Protein AF-A0A957C1I3-F1 (afdb_monomer_lite)

Sequence (122 aa):
MAQDDAFVFGDALPDAPELAARGDYAVGVQTLEFVNPGQVDILNLSAENPTATYDRPLTVEVWYPAILAENQAELVAYEETLGRADQPDSLIPFTFMGRAARDAEPDTTNAPYPLIIISHGY

pLDDT: mean 92.28, std 9.72, range [38.22, 98.12]

Foldseek 3Di:
DDPPDDDAPLDADPPRDPPSDDDPFQKEKEKDKDWAAFAQPPVPDDPVRPRDTGTDIDIDMDIAGADADDPQAQKDKDWAWDADPVDVVGTDIDIGMHRHGYPGHHDCPPDDDDDDDDDDDD

Radius of gyration: 19.43 Å; chains: 1; bounding box: 57×30×51 Å

Structure (mmCIF, N/CA/C/O backbone):
data_AF-A0A957C1I3-F1
#
_entry.id   AF-A0A957C1I3-F1
#
loop_
_atom_site.group_PDB
_atom_site.id
_atom_site.type_symbol
_atom_site.label_atom_id
_atom_site.label_alt_id
_atom_site.label_comp_id
_atom_site.label_asym_id
_atom_site.label_entity_id
_atom_site.label_seq_id
_atom_site.pdbx_PDB_ins_code
_atom_site.Cartn_x
_atom_site.Cartn_y
_atom_site.Cartn_z
_atom_site.occupancy
_atom_site.B_iso_or_equiv
_atom_site.auth_seq_id
_atom_site.auth_comp_id
_atom_site.auth_asym_id
_atom_site.auth_atom_id
_atom_site.pdbx_PDB_model_num
ATOM 1 N N . MET A 1 1 ? -33.862 3.218 6.001 1.00 38.22 1 MET A N 1
ATOM 2 C CA . MET A 1 1 ? -33.205 4.188 6.898 1.00 38.22 1 MET A CA 1
ATOM 3 C C . MET A 1 1 ? -32.256 4.976 6.016 1.00 38.22 1 MET A C 1
ATOM 5 O O . MET A 1 1 ? -31.553 4.337 5.245 1.00 38.22 1 MET A O 1
ATOM 9 N N . ALA A 1 2 ? -32.351 6.305 5.990 1.00 46.31 2 ALA A N 1
ATOM 10 C CA . ALA A 1 2 ? -31.398 7.117 5.236 1.00 46.31 2 ALA A CA 1
ATOM 11 C C . ALA A 1 2 ? -30.034 6.999 5.931 1.00 46.31 2 ALA A C 1
ATOM 13 O O . ALA A 1 2 ? -29.979 7.038 7.158 1.00 46.31 2 ALA A O 1
ATOM 14 N N . GLN A 1 3 ? -28.974 6.743 5.170 1.00 48.56 3 GLN A N 1
ATOM 15 C CA . GLN A 1 3 ? -27.616 6.755 5.697 1.00 48.56 3 GLN A CA 1
ATOM 16 C C . GLN A 1 3 ? -27.211 8.228 5.819 1.00 48.56 3 GLN A C 1
ATOM 18 O O . GLN A 1 3 ? -27.056 8.898 4.802 1.00 48.56 3 GLN A O 1
ATOM 23 N N . ASP A 1 4 ? -27.154 8.742 7.050 1.00 57.62 4 ASP A N 1
ATOM 24 C CA . ASP A 1 4 ? -26.840 10.153 7.343 1.00 57.62 4 ASP A CA 1
ATOM 25 C C . ASP A 1 4 ? -25.332 10.469 7.220 1.00 57.62 4 ASP A C 1
ATOM 27 O O . ASP A 1 4 ? -24.946 11.637 7.241 1.00 57.62 4 ASP A O 1
ATOM 31 N N . ASP A 1 5 ? -24.488 9.450 7.019 1.00 66.94 5 ASP A N 1
ATOM 32 C CA . ASP A 1 5 ? -23.049 9.591 6.780 1.00 66.94 5 ASP A CA 1
ATOM 33 C C . ASP A 1 5 ? -22.700 9.442 5.291 1.00 66.94 5 ASP A C 1
ATOM 35 O O . ASP A 1 5 ? -23.276 8.622 4.571 1.00 66.94 5 ASP A O 1
ATOM 39 N N . ALA A 1 6 ? -21.721 10.222 4.822 1.00 81.75 6 ALA A N 1
ATOM 40 C CA . ALA A 1 6 ? -21.208 10.112 3.459 1.00 81.75 6 ALA A CA 1
ATOM 41 C C . ALA A 1 6 ? -20.559 8.734 3.228 1.00 81.75 6 ALA A C 1
ATOM 43 O O . ALA A 1 6 ? -19.768 8.272 4.050 1.00 81.75 6 ALA A O 1
ATOM 44 N N . PHE A 1 7 ? -20.874 8.102 2.094 1.00 89.12 7 PHE A N 1
ATOM 45 C CA . PHE A 1 7 ? -20.265 6.838 1.674 1.00 89.12 7 PHE A CA 1
ATOM 46 C C . PHE A 1 7 ? -18.740 6.966 1.575 1.00 89.12 7 PHE A C 1
ATOM 48 O O . PHE A 1 7 ? -18.227 7.908 0.964 1.00 89.12 7 PHE A O 1
ATOM 55 N N . VAL A 1 8 ? -18.025 5.989 2.130 1.00 93.62 8 VAL A N 1
ATOM 56 C CA . VAL A 1 8 ? -16.565 5.885 2.054 1.00 93.62 8 VAL A CA 1
ATOM 57 C C . VAL A 1 8 ? -16.198 4.591 1.334 1.00 93.62 8 VAL A C 1
ATOM 59 O O . VAL A 1 8 ? -16.811 3.548 1.565 1.00 93.62 8 VAL A O 1
ATOM 62 N N . PHE A 1 9 ? -15.174 4.624 0.476 1.00 89.75 9 PHE A N 1
ATOM 63 C CA . PHE A 1 9 ? -14.696 3.404 -0.171 1.00 89.75 9 PHE A CA 1
ATOM 64 C C . PHE A 1 9 ? -14.226 2.396 0.891 1.00 89.75 9 PHE A C 1
ATOM 66 O O . PHE A 1 9 ? -13.389 2.704 1.744 1.00 89.75 9 PHE A O 1
ATOM 73 N N . GLY A 1 10 ? -14.811 1.196 0.848 1.00 85.75 10 GLY A N 1
ATOM 74 C CA . GLY A 1 10 ? -14.695 0.173 1.894 1.00 85.75 10 GLY A CA 1
ATOM 75 C C . GLY A 1 10 ? -16.001 -0.091 2.653 1.00 85.75 10 GLY A C 1
ATOM 76 O O . GLY A 1 10 ? -16.096 -1.105 3.343 1.00 85.75 10 GLY A O 1
ATOM 77 N N . ASP A 1 11 ? -17.014 0.767 2.503 1.00 92.25 11 ASP A N 1
ATOM 78 C CA . ASP A 1 11 ? -18.364 0.504 3.003 1.00 92.25 11 ASP A CA 1
ATOM 79 C C . ASP A 1 11 ? -19.098 -0.500 2.097 1.00 92.25 11 ASP A C 1
ATOM 81 O O . ASP A 1 11 ? -18.926 -0.514 0.875 1.00 92.25 11 ASP A O 1
ATOM 85 N N . ALA A 1 12 ? -19.937 -1.348 2.696 1.00 91.19 12 ALA A N 1
ATOM 86 C CA . ALA A 1 12 ? -20.715 -2.333 1.953 1.00 91.19 12 ALA A CA 1
ATOM 87 C C . ALA A 1 12 ? -21.757 -1.651 1.051 1.00 91.19 12 ALA A C 1
ATOM 89 O O . ALA A 1 12 ? -22.552 -0.826 1.504 1.00 91.19 12 ALA A O 1
ATOM 90 N N . LEU A 1 13 ? -21.775 -2.036 -0.226 1.00 90.88 13 LEU A N 1
ATOM 91 C CA . LEU A 1 13 ? -22.810 -1.635 -1.177 1.00 90.88 13 LEU A CA 1
ATOM 92 C C . LEU A 1 13 ? -24.118 -2.421 -0.951 1.00 90.88 13 LEU A C 1
ATOM 94 O O 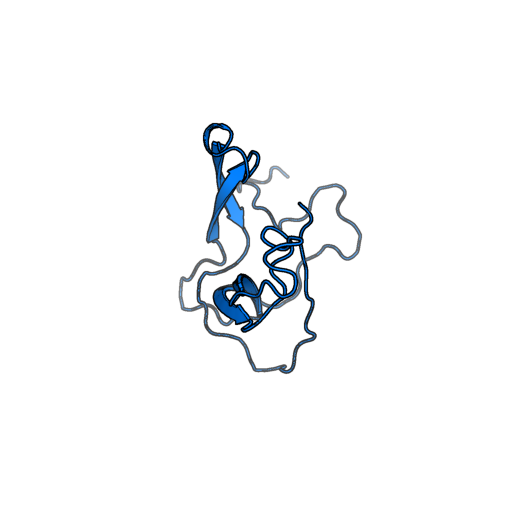. LEU A 1 13 ? -24.086 -3.508 -0.370 1.00 90.88 13 LEU A O 1
ATOM 98 N N . PRO A 1 14 ? -25.277 -1.926 -1.433 1.00 92.38 14 PRO A N 1
ATOM 99 C CA . PRO A 1 14 ? -26.551 -2.645 -1.322 1.00 92.38 14 PRO A CA 1
ATOM 100 C C . PRO A 1 14 ? -26.552 -4.048 -1.949 1.00 92.38 14 PRO A C 1
ATOM 102 O O . PRO A 1 14 ? -27.343 -4.897 -1.547 1.00 92.38 14 PRO A O 1
ATOM 105 N N . ASP A 1 15 ? -25.690 -4.279 -2.937 1.00 93.50 15 ASP A N 1
ATOM 106 C CA . ASP A 1 15 ? -25.487 -5.541 -3.649 1.00 93.50 15 ASP A CA 1
ATOM 107 C C . ASP A 1 15 ? -24.189 -6.260 -3.238 1.00 93.50 15 ASP A C 1
ATOM 109 O O . ASP A 1 15 ? -23.731 -7.169 -3.935 1.00 93.50 15 ASP A O 1
ATOM 113 N N . ALA A 1 16 ? -23.588 -5.873 -2.108 1.00 93.38 16 ALA A N 1
ATOM 114 C CA . ALA A 1 16 ? -22.367 -6.492 -1.617 1.00 93.38 16 ALA A CA 1
ATOM 115 C C . ALA A 1 16 ? -22.557 -8.008 -1.369 1.00 93.38 16 ALA A C 1
ATOM 117 O O . ALA A 1 16 ? -23.583 -8.421 -0.817 1.00 93.38 16 ALA A O 1
ATOM 118 N N . PRO A 1 17 ? -21.576 -8.855 -1.744 1.00 93.56 17 PRO A N 1
ATOM 119 C CA . PRO A 1 17 ? -21.613 -10.290 -1.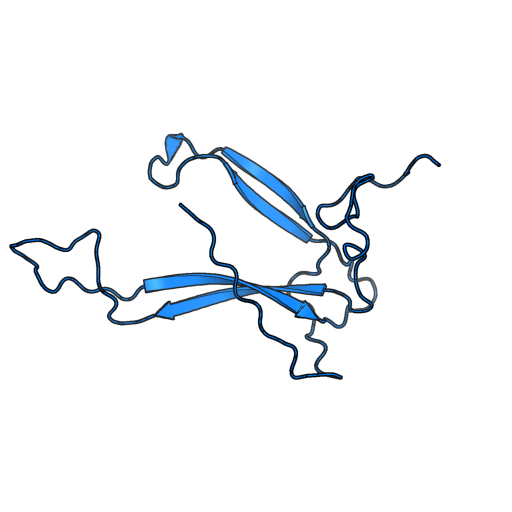465 1.00 93.56 17 PRO A CA 1
ATOM 120 C C . PRO A 1 17 ? -21.753 -10.613 0.029 1.00 93.56 17 PRO A C 1
ATOM 122 O O . PRO A 1 17 ? -21.338 -9.836 0.884 1.00 93.56 17 PRO A O 1
ATOM 125 N N . GLU A 1 18 ? -22.234 -11.819 0.346 1.00 91.94 18 GLU A N 1
ATOM 126 C CA . GLU A 1 18 ? -22.456 -12.280 1.730 1.00 91.94 18 GLU A CA 1
ATOM 127 C C . GLU A 1 18 ? -21.210 -12.153 2.633 1.00 91.94 18 GLU A C 1
ATOM 129 O O . GLU A 1 18 ? -21.333 -11.867 3.820 1.00 91.94 18 GLU A O 1
ATOM 134 N N . LEU A 1 19 ? -20.006 -12.302 2.066 1.00 91.19 19 LEU A N 1
ATOM 135 C CA . LEU A 1 19 ? -18.726 -12.227 2.787 1.00 91.19 19 LEU A CA 1
ATOM 136 C C . LEU A 1 19 ? -18.000 -10.878 2.637 1.00 91.19 19 LEU A C 1
ATOM 138 O O . LEU A 1 19 ? -16.803 -10.796 2.892 1.00 91.19 19 LEU A O 1
ATOM 142 N N . ALA A 1 20 ? -18.693 -9.825 2.198 1.00 91.69 20 ALA A N 1
ATOM 143 C CA . ALA A 1 20 ? -18.097 -8.500 2.008 1.00 91.69 20 ALA A CA 1
ATOM 144 C C . ALA A 1 20 ? -18.035 -7.655 3.292 1.00 91.69 20 ALA A C 1
ATOM 146 O O . ALA A 1 20 ? -17.459 -6.567 3.281 1.00 91.69 20 ALA A O 1
ATOM 147 N N . ALA A 1 21 ? -18.648 -8.119 4.385 1.00 91.19 21 ALA A N 1
ATOM 148 C CA . ALA A 1 21 ? -18.599 -7.419 5.662 1.00 91.19 21 ALA A CA 1
ATOM 149 C C . ALA A 1 21 ? -17.149 -7.274 6.156 1.00 91.19 21 ALA A C 1
ATOM 151 O O . ALA A 1 21 ? -16.338 -8.195 6.036 1.00 91.19 21 ALA A O 1
ATOM 152 N N . ARG A 1 22 ? -16.832 -6.110 6.735 1.00 91.12 22 ARG A N 1
ATOM 153 C CA . ARG A 1 22 ? -15.527 -5.864 7.362 1.00 91.12 22 ARG A CA 1
ATOM 154 C C . ARG A 1 22 ? -15.341 -6.787 8.572 1.00 91.12 22 ARG A C 1
ATOM 156 O O . ARG A 1 22 ? -16.308 -7.114 9.257 1.00 91.12 22 ARG A O 1
ATOM 163 N N . GLY A 1 23 ? -14.096 -7.195 8.813 1.00 92.19 23 GLY A N 1
ATOM 164 C CA . GLY A 1 23 ? -13.719 -7.959 10.004 1.00 92.19 23 GLY A CA 1
ATOM 165 C C . GLY A 1 23 ? -13.549 -7.081 11.247 1.00 92.19 23 GLY A C 1
ATOM 166 O O . GLY A 1 23 ? -13.744 -5.870 11.197 1.00 92.19 23 GLY A O 1
ATOM 167 N N . ASP A 1 24 ? -13.132 -7.707 12.347 1.00 93.50 24 ASP A N 1
ATOM 168 C CA . ASP A 1 24 ? -13.056 -7.065 13.670 1.00 93.50 24 ASP A CA 1
ATOM 169 C C . ASP A 1 24 ? -11.842 -6.138 13.864 1.00 93.50 24 ASP A C 1
ATOM 171 O O . ASP A 1 24 ? -11.783 -5.388 14.837 1.00 93.50 24 ASP A O 1
ATOM 175 N N . TYR A 1 25 ? -10.854 -6.193 12.969 1.00 95.88 25 TYR A N 1
ATOM 176 C CA . TYR A 1 25 ? -9.646 -5.376 13.075 1.00 95.88 25 TYR A CA 1
ATOM 177 C C . TYR A 1 25 ? -9.877 -3.969 12.529 1.00 95.88 25 TYR A C 1
ATOM 179 O O . TYR A 1 25 ? -10.395 -3.804 11.421 1.00 95.88 25 TYR A O 1
ATOM 187 N N . ALA A 1 26 ? -9.381 -2.969 13.258 1.00 96.56 26 ALA A N 1
ATOM 188 C CA . ALA A 1 26 ? -9.095 -1.681 12.647 1.00 96.56 26 ALA A CA 1
ATOM 189 C C . ALA A 1 26 ? -7.958 -1.833 11.624 1.00 96.56 26 ALA A C 1
ATOM 191 O O . ALA A 1 26 ? -7.095 -2.707 11.748 1.00 96.56 26 ALA A O 1
ATOM 192 N N . VAL A 1 27 ? -7.965 -0.988 10.599 1.00 97.31 27 VAL A N 1
ATOM 193 C CA . VAL A 1 27 ? -7.055 -1.067 9.459 1.00 97.31 27 VAL A CA 1
ATOM 194 C C . VAL A 1 27 ? -6.119 0.132 9.463 1.00 97.31 27 VAL A C 1
ATOM 196 O O . VAL A 1 27 ? -6.550 1.281 9.393 1.00 97.31 27 VAL A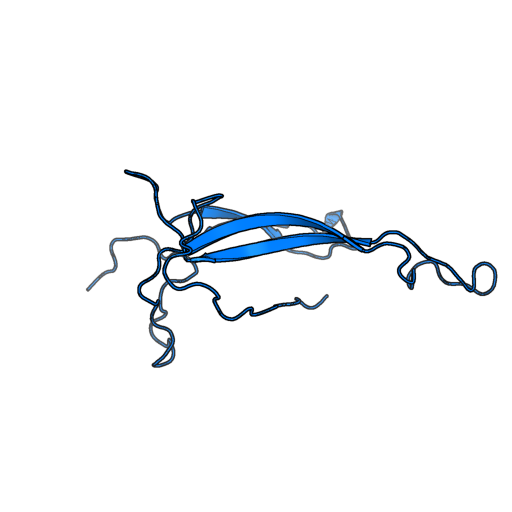 O 1
ATOM 199 N N . GLY A 1 28 ? -4.823 -0.144 9.514 1.00 97.75 28 GLY A N 1
ATOM 200 C CA . GLY A 1 28 ? -3.762 0.813 9.238 1.00 97.75 28 GLY A CA 1
ATOM 201 C C . GLY A 1 28 ? -3.363 0.761 7.769 1.00 97.75 28 GLY A C 1
ATOM 202 O O . GLY A 1 28 ? -3.544 -0.263 7.106 1.00 97.75 28 GLY A O 1
ATOM 203 N N . VAL A 1 29 ? -2.812 1.858 7.259 1.00 97.88 29 VAL A N 1
ATOM 204 C CA . VAL A 1 29 ? -2.182 1.906 5.939 1.00 97.88 29 VAL A CA 1
ATOM 205 C C . VAL A 1 29 ? -0.880 2.698 5.997 1.00 97.88 29 VAL A C 1
ATOM 207 O O . VAL A 1 29 ? -0.826 3.753 6.628 1.00 97.88 29 VAL A O 1
ATOM 210 N N . GLN A 1 30 ? 0.157 2.199 5.328 1.00 97.44 30 GLN A N 1
ATOM 211 C CA . GLN A 1 30 ? 1.451 2.873 5.197 1.00 97.44 30 GLN A CA 1
ATOM 212 C C . GLN A 1 30 ? 1.988 2.748 3.769 1.00 97.44 30 GLN A C 1
ATOM 214 O O . GLN A 1 30 ? 1.770 1.727 3.110 1.00 97.44 30 GLN A O 1
ATOM 219 N N . THR A 1 31 ? 2.731 3.763 3.332 1.00 97.25 31 THR A N 1
ATOM 220 C CA . THR A 1 31 ? 3.463 3.757 2.061 1.00 97.25 31 THR A CA 1
ATOM 221 C C . THR A 1 31 ? 4.891 3.297 2.309 1.00 97.25 31 THR A C 1
ATOM 223 O O . THR A 1 31 ? 5.602 3.875 3.131 1.00 97.25 31 THR A O 1
ATOM 226 N N . LEU A 1 32 ? 5.328 2.263 1.597 1.00 97.69 32 LEU A N 1
ATOM 227 C CA . LEU A 1 32 ? 6.687 1.741 1.667 1.00 97.69 32 LEU A CA 1
ATOM 228 C C . LEU A 1 32 ? 7.401 1.939 0.333 1.00 97.69 32 LEU A C 1
ATOM 230 O O . LEU A 1 32 ? 6.862 1.626 -0.72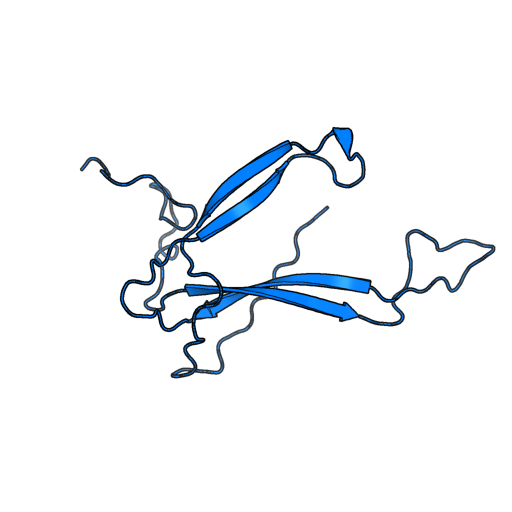7 1.00 97.69 32 LEU A O 1
ATOM 234 N N . GLU A 1 33 ? 8.646 2.395 0.409 1.00 98.06 33 GLU A N 1
ATOM 235 C CA . GLU A 1 33 ? 9.530 2.543 -0.743 1.00 98.06 33 GLU A CA 1
ATOM 236 C C . GLU A 1 33 ? 10.565 1.419 -0.744 1.00 98.06 33 GLU A C 1
ATOM 238 O O . GLU A 1 33 ? 11.371 1.284 0.181 1.00 98.06 33 GLU A O 1
ATOM 243 N N . PHE A 1 34 ? 10.561 0.614 -1.801 1.00 97.81 34 PHE A N 1
ATOM 244 C CA . PHE A 1 34 ? 11.517 -0.464 -2.007 1.00 97.81 34 PHE A CA 1
ATOM 245 C C . PHE A 1 34 ? 12.382 -0.208 -3.236 1.00 97.81 34 PHE A C 1
ATOM 247 O O . PHE A 1 34 ? 11.991 0.474 -4.181 1.00 97.81 34 PHE A O 1
ATOM 254 N N . VAL A 1 35 ? 13.556 -0.834 -3.252 1.00 98.12 35 VAL A N 1
ATOM 255 C CA . VAL A 1 35 ? 14.422 -0.893 -4.429 1.00 98.12 35 VAL A CA 1
ATOM 256 C C . VAL A 1 35 ? 14.721 -2.355 -4.722 1.00 98.12 35 VAL A C 1
ATOM 258 O O . VAL A 1 35 ? 15.280 -3.057 -3.880 1.00 98.12 35 VAL A O 1
ATOM 261 N N . ASN A 1 36 ? 14.349 -2.816 -5.915 1.00 96.94 36 ASN A N 1
ATOM 262 C CA . ASN A 1 36 ? 14.725 -4.129 -6.422 1.00 96.94 36 ASN A CA 1
ATOM 263 C C . ASN A 1 36 ? 15.912 -3.970 -7.390 1.00 96.94 36 ASN A C 1
ATOM 265 O O . ASN A 1 36 ? 15.710 -3.483 -8.507 1.00 96.94 36 ASN A O 1
ATOM 269 N N . PRO A 1 37 ? 17.146 -4.309 -6.979 1.00 97.94 37 PRO A N 1
ATOM 270 C CA . PRO A 1 37 ? 18.342 -3.973 -7.740 1.00 97.94 37 PRO A CA 1
ATOM 271 C C . PRO A 1 37 ? 18.541 -4.854 -8.979 1.00 97.94 37 PRO A C 1
ATOM 273 O O . PRO A 1 37 ? 18.105 -6.009 -9.016 1.00 97.94 37 PRO A O 1
ATOM 276 N N . GLY A 1 38 ? 19.243 -4.317 -9.981 1.00 96.62 38 GLY A N 1
ATOM 277 C CA . GLY A 1 38 ? 19.747 -5.074 -11.136 1.00 96.62 38 GLY A CA 1
ATOM 278 C C . GLY A 1 38 ? 18.680 -5.780 -11.979 1.00 96.62 38 GLY A C 1
ATOM 279 O O . GLY A 1 38 ? 18.940 -6.846 -12.539 1.00 96.62 38 GLY A O 1
ATOM 280 N N . GLN A 1 39 ? 17.472 -5.223 -12.056 1.00 97.00 39 GLN A N 1
ATOM 281 C CA . GLN A 1 39 ? 16.380 -5.796 -12.836 1.00 97.00 39 GLN A CA 1
ATOM 282 C C . GLN A 1 39 ? 16.540 -5.483 -14.318 1.00 97.00 39 GLN A C 1
ATOM 284 O O . GLN A 1 39 ? 17.072 -4.439 -14.688 1.00 97.00 39 GLN A O 1
ATOM 289 N N . VAL A 1 40 ? 16.037 -6.375 -15.173 1.00 96.19 40 VAL A N 1
ATOM 290 C CA . VAL A 1 40 ? 16.035 -6.161 -16.624 1.00 96.19 40 VAL A CA 1
ATOM 291 C C . VAL A 1 40 ? 15.260 -4.888 -16.954 1.00 96.19 40 VAL A C 1
ATOM 293 O O . VAL A 1 40 ? 14.104 -4.711 -16.546 1.00 96.19 40 VAL A O 1
ATOM 296 N N . ASP A 1 41 ? 15.902 -4.021 -17.727 1.00 95.12 41 ASP A N 1
ATOM 297 C CA . ASP A 1 41 ? 15.304 -2.805 -18.250 1.00 95.12 41 ASP A CA 1
ATOM 298 C C . ASP A 1 41 ? 14.686 -3.084 -19.622 1.00 95.12 41 ASP A C 1
ATOM 300 O O . ASP A 1 41 ? 15.297 -2.857 -20.662 1.00 95.12 41 ASP A O 1
ATOM 304 N N . ILE A 1 42 ? 13.465 -3.624 -19.623 1.00 91.81 42 ILE A N 1
ATOM 305 C CA . ILE A 1 42 ? 12.754 -3.992 -20.858 1.00 91.81 42 ILE A CA 1
ATOM 306 C C . ILE A 1 42 ? 12.533 -2.771 -21.766 1.00 91.81 42 ILE A C 1
ATOM 308 O O . ILE A 1 42 ? 12.492 -2.925 -22.984 1.00 91.81 42 ILE A O 1
ATOM 312 N N . LEU A 1 43 ? 12.407 -1.569 -21.194 1.00 90.44 43 LEU A N 1
ATOM 313 C CA . LEU A 1 43 ? 12.149 -0.346 -21.956 1.00 90.44 43 LEU A CA 1
ATOM 314 C C . LEU A 1 43 ? 13.400 0.153 -22.688 1.00 90.44 43 LEU A C 1
ATOM 316 O O . LEU A 1 43 ? 13.276 0.713 -23.774 1.00 90.44 43 LEU A O 1
ATOM 320 N N . ASN A 1 44 ? 14.589 -0.076 -22.122 1.00 93.38 44 ASN A N 1
ATOM 321 C CA . ASN A 1 44 ? 15.862 0.356 -22.706 1.00 93.38 44 ASN A CA 1
ATOM 322 C C . ASN A 1 44 ? 16.691 -0.785 -23.328 1.00 93.38 44 ASN A C 1
ATOM 324 O O . ASN A 1 44 ? 17.811 -0.550 -23.792 1.00 93.38 44 ASN A O 1
ATOM 328 N N . LEU A 1 45 ? 16.172 -2.017 -23.356 1.00 94.12 45 LEU A N 1
ATOM 329 C CA . LEU A 1 45 ? 16.841 -3.159 -23.979 1.00 94.12 45 LEU A CA 1
ATOM 330 C C . LEU A 1 45 ? 16.886 -2.991 -25.504 1.00 94.12 45 LEU A C 1
ATOM 332 O O . LEU A 1 45 ? 15.868 -2.758 -26.155 1.00 94.12 45 LEU A O 1
ATOM 336 N N . SER A 1 46 ? 18.074 -3.126 -26.094 1.00 94.94 46 SER A N 1
ATOM 337 C CA . SER A 1 46 ? 18.282 -2.945 -27.537 1.00 94.94 46 SER A CA 1
ATOM 338 C C . SER A 1 46 ? 19.406 -3.839 -28.067 1.00 94.94 46 SER A C 1
ATOM 340 O O . SER A 1 46 ? 20.110 -4.488 -27.299 1.00 94.94 46 SER A O 1
ATOM 342 N N . ALA A 1 47 ? 19.611 -3.877 -29.387 1.00 94.31 47 ALA A N 1
ATOM 343 C CA . ALA A 1 47 ? 20.745 -4.603 -29.969 1.00 94.31 47 ALA A CA 1
ATOM 344 C C . ALA A 1 47 ? 22.110 -4.029 -29.528 1.00 94.31 47 ALA A C 1
ATOM 346 O O . ALA A 1 47 ? 23.084 -4.771 -29.433 1.00 94.31 47 ALA A O 1
ATOM 347 N N . GLU A 1 48 ? 22.171 -2.724 -29.243 1.00 94.69 48 GLU A N 1
ATOM 348 C CA . GLU A 1 48 ? 23.370 -2.022 -28.762 1.00 94.69 48 GLU A CA 1
ATOM 349 C C . GLU A 1 48 ? 23.544 -2.147 -27.241 1.00 94.69 48 GLU A C 1
ATOM 351 O O . GLU A 1 48 ? 24.663 -2.076 -26.738 1.00 94.69 48 GLU A O 1
ATOM 356 N N . ASN A 1 49 ? 22.446 -2.384 -26.516 1.00 92.94 49 ASN A N 1
ATOM 357 C CA . ASN A 1 49 ? 22.427 -2.626 -25.078 1.00 92.94 49 ASN A CA 1
ATOM 358 C C . ASN A 1 49 ? 21.608 -3.890 -24.736 1.00 92.94 49 ASN A C 1
ATOM 360 O O . ASN A 1 49 ? 20.507 -3.797 -24.181 1.00 92.94 49 ASN A O 1
ATOM 364 N N . PRO A 1 50 ? 22.114 -5.091 -25.078 1.00 92.88 50 PRO A N 1
ATOM 365 C CA . PRO A 1 50 ? 21.352 -6.336 -24.947 1.00 92.88 50 PRO A CA 1
ATOM 366 C C . PRO A 1 50 ? 21.199 -6.810 -23.496 1.00 92.88 50 PRO A C 1
ATOM 368 O O . PRO A 1 50 ? 20.434 -7.732 -23.225 1.00 92.88 50 PRO A O 1
ATOM 371 N N . THR A 1 51 ? 21.929 -6.200 -22.562 1.00 95.88 51 THR A N 1
ATOM 372 C CA . THR A 1 51 ? 21.928 -6.531 -21.132 1.00 95.88 51 THR A CA 1
ATOM 373 C C . THR A 1 51 ? 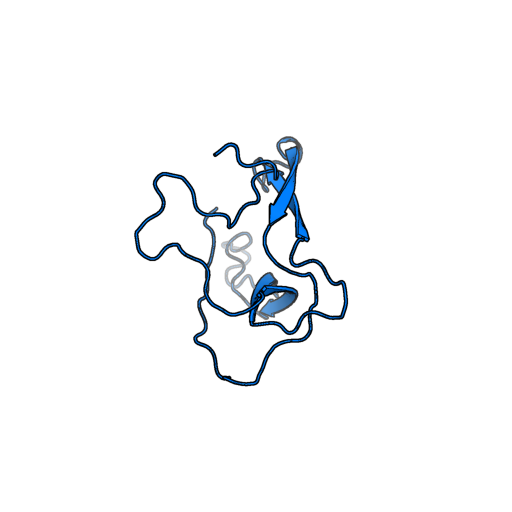21.544 -5.318 -20.290 1.00 95.88 51 THR A C 1
ATOM 375 O O . THR A 1 51 ? 22.101 -5.118 -19.213 1.00 95.88 51 THR A O 1
ATOM 378 N N . ALA A 1 52 ? 20.643 -4.474 -20.800 1.00 96.75 52 ALA A N 1
ATOM 379 C CA . ALA A 1 52 ? 20.158 -3.304 -20.082 1.00 96.75 52 ALA A CA 1
ATOM 380 C C . ALA A 1 52 ? 19.538 -3.717 -18.735 1.00 96.75 52 ALA A C 1
ATOM 382 O O . ALA A 1 52 ? 18.621 -4.544 -18.682 1.00 96.75 52 ALA A O 1
ATOM 383 N N . THR A 1 53 ? 20.041 -3.135 -17.647 1.00 97.75 53 THR A N 1
ATOM 384 C CA . THR A 1 53 ? 19.533 -3.348 -16.287 1.00 97.75 53 THR A CA 1
ATOM 385 C C . THR A 1 53 ? 19.449 -2.036 -15.525 1.00 97.75 53 THR A C 1
ATOM 387 O O . THR A 1 53 ? 20.249 -1.133 -15.770 1.00 97.75 53 THR A O 1
ATOM 390 N N . TYR A 1 54 ? 18.553 -1.966 -14.547 1.00 97.12 54 TYR A N 1
ATOM 391 C CA . TYR A 1 54 ? 18.414 -0.835 -13.636 1.00 97.12 54 TYR A CA 1
ATOM 392 C C . TYR A 1 54 ? 17.929 -1.286 -12.256 1.00 97.12 54 TYR A C 1
ATOM 394 O O . TYR A 1 54 ? 17.340 -2.360 -12.103 1.00 97.12 54 TYR A O 1
ATOM 402 N N . ASP A 1 55 ? 18.155 -0.446 -11.249 1.00 97.88 55 ASP A N 1
ATOM 403 C CA . ASP A 1 55 ? 17.547 -0.622 -9.935 1.00 97.88 55 ASP A CA 1
ATOM 404 C C . ASP A 1 55 ? 16.106 -0.117 -9.999 1.00 97.88 55 ASP A C 1
ATOM 406 O O . ASP A 1 55 ? 15.861 1.057 -10.278 1.00 97.88 55 ASP A O 1
ATOM 410 N N . ARG A 1 56 ? 15.141 -1.016 -9.790 1.00 96.38 56 ARG A N 1
ATOM 411 C CA . ARG A 1 56 ? 13.718 -0.718 -9.939 1.00 96.38 56 ARG A CA 1
ATOM 412 C C . ARG A 1 56 ? 13.154 -0.180 -8.622 1.00 96.38 56 ARG A C 1
ATOM 414 O O . ARG A 1 56 ? 13.007 -0.978 -7.691 1.00 96.38 56 ARG A O 1
ATOM 421 N N . PRO A 1 57 ? 12.809 1.117 -8.528 1.00 96.75 57 PRO A N 1
ATOM 422 C CA . PRO A 1 57 ? 12.043 1.617 -7.396 1.00 96.75 57 PRO A CA 1
ATOM 423 C C . PRO A 1 57 ? 10.628 1.033 -7.443 1.00 96.75 57 PRO A C 1
ATOM 425 O O . PRO A 1 57 ? 10.047 0.877 -8.520 1.00 96.75 57 PRO A O 1
ATOM 428 N N . LEU A 1 58 ? 10.094 0.679 -6.279 1.00 95.94 58 LEU A N 1
ATOM 429 C CA . LEU A 1 58 ? 8.749 0.147 -6.104 1.00 95.94 58 LEU A CA 1
ATOM 430 C C . LEU A 1 58 ? 8.106 0.832 -4.897 1.00 95.94 58 LEU A C 1
ATOM 432 O O . LEU A 1 58 ? 8.481 0.550 -3.759 1.00 95.94 58 LEU A O 1
ATOM 436 N N . THR A 1 59 ? 7.122 1.685 -5.158 1.00 96.00 59 THR A N 1
ATOM 437 C CA . THR A 1 59 ? 6.247 2.261 -4.134 1.00 96.00 59 THR A CA 1
ATOM 438 C C . THR A 1 59 ? 5.090 1.299 -3.877 1.00 96.00 59 THR A C 1
ATOM 440 O O . THR A 1 59 ? 4.445 0.836 -4.820 1.00 96.00 59 THR A O 1
ATOM 443 N N . VAL A 1 60 ? 4.842 0.951 -2.615 1.00 97.06 60 VAL A N 1
ATOM 444 C CA . VAL A 1 60 ? 3.834 -0.040 -2.211 1.00 97.06 60 VAL A CA 1
ATOM 445 C C . VAL A 1 60 ? 2.980 0.517 -1.079 1.00 97.06 60 VAL A C 1
ATOM 447 O O . VAL A 1 60 ? 3.509 0.905 -0.043 1.00 97.06 60 VAL A O 1
ATOM 450 N N . GLU A 1 61 ? 1.658 0.473 -1.235 1.00 96.81 61 GLU A N 1
ATOM 451 C CA . GLU A 1 61 ? 0.720 0.669 -0.125 1.00 96.81 61 GLU A CA 1
ATOM 452 C C . GLU A 1 61 ? 0.498 -0.657 0.611 1.00 96.81 61 GLU A C 1
ATOM 454 O O . GLU A 1 61 ? 0.179 -1.682 -0.000 1.00 96.81 61 GLU A O 1
ATOM 459 N N . VAL A 1 62 ? 0.646 -0.642 1.934 1.00 97.88 62 VAL A N 1
ATOM 460 C CA . VAL A 1 62 ? 0.417 -1.808 2.792 1.00 97.88 62 VAL A CA 1
ATOM 461 C C . VAL A 1 62 ? -0.716 -1.507 3.755 1.00 97.88 62 VAL A C 1
ATOM 463 O O . VAL A 1 62 ? -0.570 -0.657 4.629 1.00 97.88 62 VAL A O 1
ATOM 466 N N . TRP A 1 63 ? -1.812 -2.255 3.631 1.00 97.81 63 TRP A N 1
ATOM 467 C CA . TRP A 1 63 ? -2.889 -2.296 4.618 1.00 97.81 63 TRP A CA 1
ATOM 468 C C . TRP A 1 63 ? -2.659 -3.435 5.609 1.00 97.81 63 TRP A C 1
ATOM 470 O O . TRP A 1 63 ? -2.291 -4.542 5.211 1.00 97.81 63 TRP A O 1
ATOM 480 N N . TYR A 1 64 ? -2.877 -3.178 6.897 1.00 97.94 64 TYR A N 1
ATOM 481 C CA . TYR A 1 64 ? -2.585 -4.133 7.969 1.00 97.94 64 TYR A CA 1
ATOM 482 C C . TYR A 1 64 ? -3.531 -3.958 9.169 1.00 97.94 64 TYR A C 1
ATOM 484 O O . TYR A 1 64 ? -4.047 -2.859 9.373 1.00 97.94 64 TYR A O 1
ATOM 492 N N . PRO A 1 65 ? -3.764 -5.009 9.983 1.00 97.94 65 PRO A N 1
ATOM 493 C CA . PRO A 1 65 ? -4.445 -4.873 11.271 1.00 97.94 65 PRO A CA 1
ATOM 494 C C . PRO A 1 65 ? -3.719 -3.870 12.169 1.00 97.94 65 PRO A C 1
ATOM 496 O O . PRO A 1 65 ? -2.506 -3.984 12.346 1.00 97.94 65 PRO A O 1
ATOM 499 N N . ALA A 1 66 ? -4.435 -2.898 12.728 1.00 97.94 66 ALA A N 1
ATOM 500 C CA . ALA A 1 66 ? -3.843 -1.786 13.463 1.00 97.94 66 ALA A CA 1
ATOM 501 C C . ALA A 1 66 ? -4.520 -1.512 14.808 1.00 97.94 66 ALA A C 1
ATOM 503 O O . ALA A 1 66 ? -5.702 -1.781 15.013 1.00 97.94 66 ALA A O 1
ATOM 504 N N . ILE A 1 67 ? -3.748 -0.911 15.706 1.00 97.94 67 ILE A N 1
ATOM 505 C CA . ILE A 1 67 ? -4.186 -0.316 16.960 1.00 97.94 67 ILE A CA 1
ATOM 506 C C . ILE A 1 67 ? -4.331 1.185 16.707 1.00 97.94 67 ILE A C 1
ATOM 508 O O . ILE A 1 67 ? -3.368 1.870 16.362 1.00 97.94 67 ILE A O 1
ATOM 512 N N . LEU A 1 68 ? -5.550 1.700 16.861 1.00 97.00 68 LEU A N 1
ATOM 513 C CA . LEU A 1 68 ? -5.818 3.128 16.716 1.00 97.00 68 LEU A CA 1
ATOM 514 C C . LEU A 1 68 ? -5.498 3.860 18.019 1.00 97.00 68 LEU A C 1
ATOM 516 O O . LEU A 1 68 ? -5.894 3.422 19.101 1.00 97.00 68 LEU A O 1
ATOM 520 N N . ALA A 1 69 ? -4.820 5.001 17.911 1.00 94.94 69 ALA A N 1
ATOM 521 C CA . ALA A 1 69 ? -4.622 5.894 19.044 1.00 94.94 69 ALA A CA 1
ATOM 522 C C . ALA A 1 69 ? -5.953 6.521 19.502 1.00 94.94 69 ALA A C 1
ATOM 524 O O . ALA A 1 69 ? -6.947 6.552 18.770 1.00 94.94 69 ALA A O 1
ATOM 525 N N . GLU A 1 70 ? -5.971 7.069 20.718 1.00 93.12 70 GLU A N 1
ATOM 526 C CA . GLU A 1 70 ? -7.146 7.768 21.242 1.00 93.12 70 GLU A CA 1
ATOM 527 C C . GLU A 1 70 ? -7.549 8.920 20.299 1.00 93.12 70 GLU A C 1
ATOM 529 O O . GLU A 1 70 ? -6.748 9.807 20.003 1.00 93.12 70 GLU A O 1
ATOM 534 N N . ASN A 1 71 ? -8.800 8.909 19.827 1.00 90.56 71 ASN A N 1
ATOM 535 C CA . ASN A 1 71 ? -9.358 9.847 18.839 1.00 90.56 71 ASN A CA 1
ATOM 536 C C . ASN A 1 71 ? -8.765 9.774 17.416 1.00 90.56 71 ASN A C 1
ATOM 538 O O . ASN A 1 71 ? -9.065 10.644 16.596 1.00 90.56 71 ASN A O 1
ATOM 542 N N . GLN A 1 72 ? -7.966 8.759 17.081 1.00 93.50 72 GLN A N 1
ATOM 543 C CA . GLN A 1 72 ? -7.550 8.539 15.696 1.00 93.50 72 GLN A CA 1
ATOM 544 C C . GLN A 1 72 ? -8.732 7.996 14.887 1.00 93.50 72 GLN A C 1
ATOM 546 O O . GLN A 1 72 ? -9.260 6.921 15.171 1.00 93.50 72 GLN A O 1
ATOM 551 N N . ALA A 1 73 ? -9.157 8.747 13.871 1.00 92.56 73 ALA A N 1
ATOM 552 C CA . ALA A 1 73 ? -10.198 8.290 12.964 1.00 92.56 73 ALA A CA 1
ATOM 553 C C . ALA A 1 73 ? -9.657 7.179 12.054 1.00 92.56 73 ALA A C 1
ATOM 555 O O . ALA A 1 73 ? -8.580 7.312 11.472 1.00 92.56 73 ALA A O 1
ATOM 556 N N . GLU A 1 74 ? -10.443 6.120 11.869 1.00 94.69 74 GLU A N 1
ATOM 557 C CA . GLU A 1 74 ? -10.205 5.110 10.833 1.00 94.69 74 GLU A CA 1
ATOM 558 C C . GLU A 1 74 ? -10.680 5.628 9.466 1.00 94.69 74 GLU A C 1
ATOM 560 O O . GLU A 1 74 ? -11.613 5.115 8.839 1.00 94.69 74 GLU A O 1
ATOM 565 N N . LEU A 1 75 ? -10.088 6.740 9.050 1.00 95.56 75 LEU A N 1
ATOM 566 C CA . LEU A 1 75 ? -10.442 7.440 7.836 1.00 95.56 75 LEU A CA 1
ATOM 567 C C . LEU A 1 75 ? -9.197 8.097 7.248 1.00 95.56 75 LEU A C 1
ATOM 569 O O . LEU A 1 75 ? -8.485 8.830 7.935 1.00 95.56 75 LEU A O 1
ATOM 573 N N . VAL A 1 76 ? -8.967 7.875 5.959 1.00 95.88 76 VAL A N 1
ATOM 574 C CA . VAL A 1 76 ? -7.806 8.413 5.255 1.00 95.88 76 VAL A CA 1
ATOM 575 C C . VAL A 1 76 ? -8.206 8.947 3.888 1.00 95.88 76 VAL A C 1
ATOM 577 O O . VAL A 1 76 ? -9.089 8.393 3.236 1.00 95.88 76 VAL A O 1
ATOM 580 N N . ALA A 1 77 ? -7.566 10.035 3.466 1.00 95.62 77 ALA A N 1
ATOM 581 C CA . ALA A 1 77 ? -7.673 10.552 2.109 1.00 95.62 77 ALA A CA 1
ATOM 582 C C . ALA A 1 77 ? -6.572 9.931 1.238 1.00 95.62 77 ALA A C 1
ATOM 584 O O . ALA A 1 77 ? -5.406 9.904 1.639 1.00 95.62 77 ALA A O 1
ATOM 585 N N . TYR A 1 78 ? -6.951 9.437 0.065 1.00 94.94 78 TYR A N 1
ATOM 586 C CA . TYR A 1 78 ? -6.044 8.991 -0.986 1.00 94.94 78 TYR A CA 1
ATOM 587 C C . TYR A 1 78 ? -6.039 10.024 -2.102 1.00 94.94 78 TYR A C 1
ATOM 589 O O . TYR A 1 78 ? -7.106 10.435 -2.565 1.00 94.94 78 TYR A O 1
ATOM 597 N N . GLU A 1 79 ? -4.849 10.439 -2.517 1.00 94.44 79 GLU A N 1
ATOM 598 C CA . GLU A 1 79 ? -4.633 11.334 -3.649 1.00 94.44 79 GLU A CA 1
ATOM 599 C C . GLU A 1 79 ? -4.146 10.500 -4.827 1.00 94.44 79 GLU A C 1
ATOM 601 O O . GLU A 1 79 ? -3.121 9.834 -4.734 1.00 94.44 79 GLU A O 1
ATOM 606 N N . GLU A 1 80 ? -4.897 10.520 -5.921 1.00 92.00 80 GLU A N 1
ATOM 607 C CA . GLU A 1 80 ? -4.628 9.698 -7.095 1.00 92.00 80 GLU A CA 1
ATOM 608 C C . GLU A 1 80 ? -4.811 10.504 -8.381 1.00 92.00 80 GLU A C 1
ATOM 610 O O . GLU A 1 80 ? -5.300 11.639 -8.379 1.00 92.00 80 GLU A O 1
ATOM 615 N N . THR A 1 81 ? -4.423 9.910 -9.509 1.00 91.88 81 THR A N 1
ATOM 616 C CA . THR A 1 81 ? -4.631 10.505 -10.835 1.00 91.88 81 THR A CA 1
ATOM 617 C C . THR A 1 81 ? -5.390 9.559 -11.756 1.00 91.88 81 THR A C 1
ATOM 619 O O . THR A 1 81 ? -5.134 8.359 -11.802 1.00 91.88 81 THR A O 1
ATOM 622 N N . LEU A 1 82 ? -6.353 10.098 -12.500 1.00 90.12 82 LEU A N 1
ATOM 623 C CA . LEU A 1 82 ? -6.933 9.441 -13.670 1.00 90.12 82 LEU A CA 1
ATOM 624 C C . LEU A 1 82 ? -6.098 9.801 -14.896 1.00 90.12 82 LEU A C 1
ATOM 626 O O . LEU A 1 82 ? -5.592 10.914 -14.977 1.00 90.12 82 LEU A O 1
ATOM 630 N N . GLY A 1 83 ? -6.018 8.911 -15.880 1.00 87.75 83 GLY A N 1
ATOM 631 C CA . GLY A 1 83 ? -5.296 9.161 -17.128 1.00 87.75 83 GLY A CA 1
ATOM 632 C C . GLY A 1 83 ? -4.216 8.120 -17.371 1.00 87.75 83 GLY A C 1
ATOM 633 O O . GLY A 1 83 ? -4.250 7.033 -16.799 1.00 87.75 83 GLY A O 1
ATOM 634 N N . ARG A 1 84 ? -3.273 8.434 -18.259 1.00 85.25 84 ARG A N 1
ATOM 635 C CA . ARG A 1 84 ? -2.175 7.534 -18.605 1.00 85.25 84 ARG A CA 1
ATOM 636 C C . ARG A 1 84 ? -0.848 8.101 -18.128 1.00 85.25 84 ARG A C 1
ATOM 638 O O . ARG A 1 84 ? -0.484 9.215 -18.495 1.00 85.25 84 ARG A O 1
ATOM 645 N N . ALA A 1 85 ? -0.086 7.296 -17.396 1.00 81.38 85 ALA A N 1
ATOM 646 C CA . ALA A 1 85 ? 1.230 7.691 -16.898 1.00 81.38 85 ALA A CA 1
ATOM 647 C C . ALA A 1 85 ? 2.237 8.017 -18.022 1.00 81.38 85 ALA A C 1
ATOM 649 O O . ALA A 1 85 ? 3.128 8.837 -17.821 1.00 81.38 85 ALA A O 1
ATOM 650 N N . ASP A 1 86 ? 2.089 7.427 -19.216 1.00 83.12 86 ASP A N 1
ATOM 651 C CA . ASP A 1 86 ? 2.932 7.733 -20.383 1.00 83.12 86 ASP A CA 1
ATOM 652 C C . ASP A 1 86 ? 2.533 9.024 -21.121 1.00 83.12 86 ASP A C 1
ATOM 654 O O . ASP A 1 86 ? 3.244 9.461 -22.026 1.00 83.12 86 ASP A O 1
ATOM 658 N N . GLN A 1 87 ? 1.418 9.654 -20.737 1.00 89.31 87 GLN A N 1
ATOM 659 C CA . GLN A 1 87 ? 0.941 10.925 -21.280 1.00 89.31 87 GLN A CA 1
ATOM 660 C C . GLN A 1 87 ? 0.686 11.904 -20.127 1.00 89.31 87 GLN A C 1
ATOM 662 O O . GLN A 1 87 ? -0.455 12.019 -19.675 1.00 89.31 87 GLN A O 1
ATOM 667 N N . PRO A 1 88 ? 1.714 12.631 -19.650 1.00 86.75 88 PRO A N 1
ATOM 668 C CA . PRO A 1 88 ? 1.604 13.483 -18.463 1.00 86.75 88 PRO A CA 1
ATOM 669 C C . PRO A 1 88 ? 0.462 14.508 -18.529 1.00 86.75 88 PRO A C 1
ATOM 671 O O . PRO A 1 88 ? -0.214 14.738 -17.532 1.00 86.75 88 PRO A O 1
ATOM 674 N N . ASP A 1 89 ? 0.178 15.049 -19.717 1.00 93.38 89 ASP A N 1
ATOM 675 C CA . ASP A 1 89 ? -0.909 16.016 -19.936 1.00 93.38 89 ASP A CA 1
ATOM 676 C C . ASP A 1 89 ? -2.320 15.403 -19.809 1.00 93.38 89 ASP A C 1
ATOM 678 O O . ASP A 1 89 ? -3.315 16.125 -19.802 1.00 93.38 89 ASP A O 1
ATOM 682 N N . SER A 1 90 ? -2.425 14.071 -19.730 1.00 91.88 90 SER A N 1
ATOM 683 C CA . SER A 1 90 ? -3.690 13.354 -19.531 1.00 91.88 90 SER A CA 1
ATOM 684 C C . SER A 1 90 ? -4.047 13.138 -18.058 1.00 91.88 90 SER A C 1
ATOM 686 O O . SER A 1 90 ? -5.151 12.667 -17.781 1.00 91.88 90 SER A O 1
ATOM 688 N N . LEU A 1 91 ? -3.136 13.454 -17.128 1.00 93.56 91 LEU A N 1
ATOM 689 C CA . LEU A 1 91 ? -3.318 13.178 -15.707 1.00 93.56 91 LEU A CA 1
ATOM 690 C C . LEU A 1 91 ? -4.272 14.187 -15.058 1.00 93.56 91 LEU A C 1
ATOM 692 O O . LEU A 1 91 ? -4.017 15.391 -15.031 1.00 93.56 91 LEU A O 1
ATOM 696 N N . ILE A 1 92 ? -5.369 13.682 -14.500 1.00 95.44 92 ILE A N 1
ATOM 697 C CA . ILE A 1 92 ? -6.386 14.461 -13.792 1.00 95.44 92 ILE A CA 1
ATOM 698 C C . ILE A 1 92 ? -6.370 14.032 -12.321 1.00 95.44 92 ILE A C 1
ATOM 700 O O . ILE A 1 92 ? -6.717 12.882 -12.036 1.00 95.44 92 ILE A O 1
ATOM 704 N N . PRO A 1 93 ? -5.987 14.913 -11.380 1.00 95.44 93 PRO A N 1
ATOM 705 C CA . PRO A 1 93 ? -5.940 14.563 -9.969 1.00 95.44 93 PRO A CA 1
ATOM 706 C C . PRO A 1 93 ? -7.347 14.403 -9.394 1.00 95.44 93 PRO A C 1
ATOM 708 O O . PRO A 1 93 ? -8.270 15.146 -9.740 1.00 95.44 93 PRO A O 1
ATOM 711 N N . PHE A 1 94 ? -7.499 13.458 -8.476 1.00 95.31 94 PHE A N 1
ATOM 712 C CA . PHE A 1 94 ? -8.698 13.296 -7.672 1.00 95.31 94 PHE A CA 1
ATOM 713 C C . PHE A 1 94 ? -8.344 12.782 -6.277 1.00 95.31 94 PHE A C 1
ATOM 715 O O . PHE A 1 94 ? -7.281 12.209 -6.049 1.00 95.31 94 PHE A O 1
ATOM 722 N N . THR A 1 95 ? -9.260 12.994 -5.338 1.00 95.81 95 THR A N 1
ATOM 723 C CA . THR A 1 95 ? -9.109 12.555 -3.952 1.00 95.81 95 THR A CA 1
ATOM 724 C C . THR A 1 95 ? -10.338 11.765 -3.549 1.00 95.81 95 THR A C 1
ATOM 726 O O . THR A 1 95 ? -11.463 12.155 -3.871 1.00 95.81 95 THR A O 1
ATOM 729 N N . PHE A 1 96 ? -10.139 10.669 -2.827 1.00 94.69 96 PHE A N 1
ATOM 730 C CA . PHE A 1 96 ? -11.231 9.895 -2.251 1.00 94.69 96 PHE A CA 1
ATOM 731 C C . PHE A 1 96 ? -10.893 9.427 -0.840 1.00 94.69 96 PHE A C 1
ATOM 733 O O . PHE A 1 96 ? -9.731 9.321 -0.459 1.00 94.69 96 PHE A O 1
ATOM 740 N N . MET A 1 97 ? -11.933 9.160 -0.055 1.00 96.94 97 MET A N 1
ATOM 741 C CA . MET A 1 97 ? -11.790 8.689 1.318 1.00 96.94 97 MET A CA 1
ATOM 742 C C . MET A 1 97 ? -11.820 7.162 1.359 1.00 96.94 97 MET A C 1
ATOM 744 O O . MET A 1 97 ? -12.637 6.549 0.668 1.00 96.94 97 MET A O 1
ATOM 748 N N . GLY A 1 98 ? -10.994 6.559 2.211 1.00 95.56 98 GLY A N 1
ATOM 749 C CA . GLY A 1 98 ? -11.041 5.132 2.515 1.00 95.56 98 GLY A CA 1
ATOM 750 C C . GLY A 1 98 ? -11.037 4.833 4.012 1.00 95.56 98 GLY A C 1
ATOM 751 O O . GLY A 1 98 ? -10.674 5.670 4.841 1.00 95.56 98 GLY A O 1
ATOM 752 N N . ARG A 1 99 ? -11.468 3.615 4.347 1.00 95.56 99 ARG A N 1
ATOM 753 C CA . ARG A 1 99 ? -11.562 3.089 5.717 1.00 95.56 99 ARG A CA 1
ATOM 754 C C . ARG A 1 99 ? -10.229 2.513 6.203 1.00 95.56 99 ARG A C 1
ATOM 756 O O . ARG A 1 99 ? -10.064 1.299 6.284 1.00 95.56 99 ARG A O 1
ATOM 763 N N . ALA A 1 100 ? -9.275 3.391 6.484 1.00 96.88 100 ALA A N 1
ATOM 764 C CA . ALA A 1 100 ? -8.011 3.044 7.124 1.00 96.88 100 ALA A CA 1
ATOM 765 C C . ALA A 1 100 ? -7.444 4.257 7.870 1.00 96.88 100 ALA A C 1
ATOM 767 O O . ALA A 1 100 ? -7.822 5.391 7.589 1.00 96.88 100 ALA A O 1
ATOM 768 N N . ALA A 1 101 ? -6.517 4.028 8.791 1.00 97.25 101 ALA A N 1
ATOM 769 C CA . ALA A 1 101 ? -5.760 5.068 9.472 1.00 97.25 101 ALA A CA 1
ATOM 770 C C . ALA A 1 101 ? -4.311 5.098 8.963 1.00 97.25 101 ALA A C 1
ATOM 772 O O . ALA A 1 101 ? -3.625 4.075 8.947 1.00 97.25 101 ALA A O 1
ATOM 773 N N . ARG A 1 102 ? -3.839 6.275 8.543 1.00 96.62 102 ARG A N 1
ATOM 774 C CA . ARG A 1 102 ? -2.465 6.460 8.057 1.00 96.62 102 ARG A CA 1
ATOM 775 C C . ARG A 1 102 ? -1.465 6.232 9.195 1.00 96.62 102 ARG A C 1
ATOM 777 O O . ARG A 1 102 ? -1.651 6.792 10.275 1.00 96.62 102 ARG A O 1
ATOM 784 N N . ASP A 1 103 ? -0.446 5.414 8.939 1.00 96.06 103 ASP A N 1
ATOM 785 C CA . ASP A 1 103 ? 0.694 5.137 9.825 1.00 96.06 103 ASP A CA 1
ATOM 786 C C . ASP A 1 103 ? 0.305 4.733 11.264 1.00 96.06 10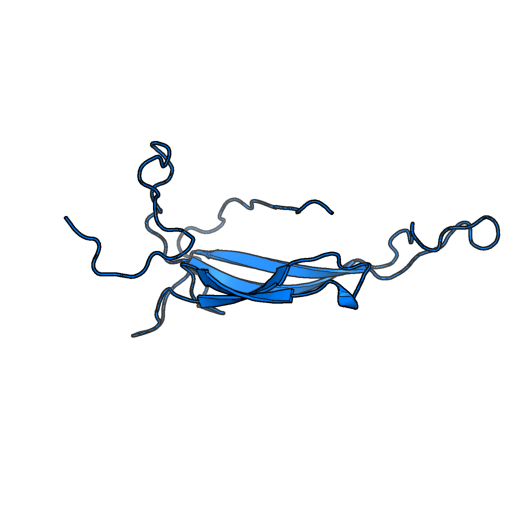3 ASP A C 1
ATOM 788 O O . ASP A 1 103 ? 1.012 5.028 12.229 1.00 96.06 103 ASP A O 1
ATOM 792 N N . ALA A 1 104 ? -0.845 4.067 11.427 1.00 97.81 104 ALA A N 1
ATOM 793 C CA . ALA A 1 104 ? -1.293 3.557 12.722 1.00 97.81 104 ALA A CA 1
ATOM 794 C C . ALA A 1 104 ? -0.372 2.437 13.241 1.00 97.81 104 ALA A C 1
ATOM 796 O O . ALA A 1 104 ? 0.272 1.733 12.460 1.00 97.81 104 ALA A O 1
ATOM 797 N N . GLU A 1 105 ? -0.319 2.236 14.558 1.00 97.56 105 GLU A N 1
ATOM 798 C CA . GLU A 1 105 ? 0.502 1.178 15.154 1.00 97.56 105 GLU A CA 1
ATOM 799 C C . GLU A 1 105 ? 0.013 -0.208 14.686 1.00 97.56 105 GLU A C 1
ATOM 801 O O . GLU A 1 105 ? -1.182 -0.482 14.779 1.00 97.56 105 GLU A O 1
ATOM 806 N N . PRO A 1 106 ? 0.877 -1.103 14.169 1.00 97.50 106 PRO A N 1
ATOM 807 C CA . PRO A 1 106 ? 0.446 -2.443 13.772 1.00 97.50 106 PRO A CA 1
ATOM 808 C C . PRO A 1 106 ? -0.026 -3.286 14.966 1.00 97.50 106 PRO A C 1
ATOM 810 O O . PRO A 1 106 ? 0.704 -3.457 15.942 1.00 97.50 106 PRO A O 1
ATOM 813 N N . ASP A 1 107 ? -1.208 -3.898 14.860 1.00 97.88 107 ASP A N 1
ATOM 814 C CA . ASP A 1 107 ? -1.676 -4.886 15.833 1.00 97.88 107 ASP A CA 1
ATOM 815 C C . ASP A 1 107 ? -0.994 -6.226 15.565 1.00 97.88 107 ASP A C 1
ATOM 817 O O . ASP A 1 107 ? -1.344 -6.946 14.632 1.00 97.88 107 ASP A O 1
ATOM 821 N N . THR A 1 108 ? -0.031 -6.595 16.404 1.00 96.94 108 THR A N 1
ATOM 822 C CA . THR A 1 108 ? 0.713 -7.857 16.273 1.00 96.94 108 THR A CA 1
ATOM 823 C C . THR A 1 108 ? 0.174 -8.979 17.162 1.00 96.94 108 THR A C 1
ATOM 825 O O . THR A 1 108 ? 0.754 -10.064 17.189 1.00 96.94 108 THR A O 1
ATOM 828 N N . THR A 1 109 ? -0.958 -8.768 17.843 1.00 96.94 109 THR A N 1
ATOM 829 C CA . THR A 1 109 ? -1.516 -9.696 18.840 1.00 96.94 109 THR A CA 1
ATOM 830 C C . THR A 1 109 ? -1.780 -11.095 18.280 1.00 96.94 109 THR A C 1
ATOM 832 O O . THR A 1 109 ? -1.473 -12.087 18.940 1.00 96.94 109 THR A O 1
ATOM 835 N N . ASN A 1 110 ? -2.306 -11.183 17.053 1.00 94.75 110 ASN A N 1
ATOM 836 C CA . ASN A 1 110 ? -2.623 -12.446 16.373 1.00 94.75 110 ASN A CA 1
ATOM 837 C C . ASN A 1 110 ? -1.711 -12.720 15.166 1.00 94.75 110 ASN A C 1
ATOM 839 O O . ASN A 1 110 ? -2.063 -13.491 14.272 1.00 94.75 110 ASN A O 1
ATOM 843 N N . ALA A 1 111 ? -0.539 -12.084 15.122 1.00 94.38 111 ALA A N 1
ATOM 844 C CA . ALA A 1 111 ? 0.436 -12.312 14.067 1.00 94.38 111 ALA A CA 1
ATOM 845 C C . ALA A 1 111 ? 1.003 -13.757 14.110 1.00 94.38 111 ALA A C 1
ATOM 847 O O . ALA A 1 111 ? 1.072 -14.366 15.181 1.00 94.38 111 ALA A O 1
ATOM 848 N N . PRO A 1 112 ? 1.480 -14.311 12.977 1.00 95.31 112 PRO A N 1
ATOM 849 C CA . PRO A 1 112 ? 1.529 -13.693 11.654 1.00 95.31 112 PRO A CA 1
ATOM 850 C C . PRO A 1 112 ? 0.177 -13.735 10.935 1.00 95.31 112 PRO A C 1
ATOM 852 O O . PRO A 1 112 ? -0.508 -14.757 10.921 1.00 95.31 112 PRO A O 1
ATOM 855 N N . TYR A 1 113 ? -0.167 -12.634 10.269 1.00 96.06 113 TYR A N 1
ATOM 856 C CA . TYR A 1 113 ? -1.325 -12.586 9.378 1.00 96.06 113 TYR A CA 1
ATOM 857 C C . TYR A 1 113 ? -0.974 -13.141 7.989 1.00 96.06 113 TYR A C 1
ATOM 859 O O . TYR A 1 113 ? 0.187 -13.062 7.571 1.00 96.06 113 TYR A O 1
ATOM 867 N N . PRO A 1 114 ? -1.956 -13.674 7.241 1.00 96.56 114 PRO A N 1
ATOM 868 C CA . PRO A 1 114 ? -1.772 -14.000 5.832 1.00 96.56 114 PRO A CA 1
ATOM 869 C C . PRO A 1 114 ? -1.355 -12.766 5.022 1.00 96.56 114 PRO A C 1
ATOM 871 O O . PRO A 1 114 ? -1.933 -11.692 5.180 1.00 96.56 114 PRO A O 1
ATOM 874 N N . LEU A 1 115 ? -0.389 -12.936 4.117 1.00 97.06 115 LEU A N 1
ATOM 875 C CA . LEU A 1 115 ? 0.022 -11.894 3.179 1.00 97.06 115 LEU A CA 1
ATOM 876 C C . LEU A 1 115 ? -0.734 -12.054 1.859 1.00 97.06 115 LEU A C 1
ATOM 878 O O . LEU A 1 115 ? -0.643 -13.095 1.207 1.00 97.06 115 LEU A O 1
ATOM 882 N N . ILE A 1 116 ? -1.435 -11.000 1.450 1.00 97.19 116 ILE A N 1
ATOM 883 C CA . ILE A 1 116 ? -2.074 -10.894 0.138 1.00 97.19 116 ILE A CA 1
ATOM 884 C C . ILE A 1 116 ? -1.324 -9.823 -0.648 1.00 97.19 116 ILE A C 1
ATOM 886 O O . ILE A 1 116 ? -1.178 -8.699 -0.178 1.00 97.19 116 ILE A O 1
ATOM 890 N N . ILE A 1 117 ? -0.842 -10.176 -1.840 1.00 96.75 117 ILE A N 1
ATOM 891 C CA . ILE A 1 117 ? -0.143 -9.251 -2.737 1.00 96.75 117 ILE A CA 1
ATOM 892 C C . ILE A 1 117 ? -1.060 -8.954 -3.917 1.00 96.75 117 ILE A C 1
ATOM 894 O O . ILE A 1 117 ? -1.502 -9.872 -4.608 1.00 96.75 117 ILE A O 1
ATOM 898 N N . ILE A 1 118 ? -1.318 -7.669 -4.152 1.00 96.00 118 ILE A N 1
ATOM 899 C CA . ILE A 1 118 ? -2.095 -7.183 -5.290 1.00 96.00 118 ILE A CA 1
ATOM 900 C C . ILE A 1 118 ? -1.154 -6.380 -6.183 1.00 96.00 118 ILE A C 1
ATOM 902 O O . ILE A 1 118 ? -0.470 -5.472 -5.720 1.00 96.00 118 ILE A O 1
ATOM 906 N N . SER A 1 119 ? -1.119 -6.724 -7.467 1.00 93.62 119 SER A N 1
ATOM 907 C CA . SER A 1 119 ? -0.400 -5.976 -8.495 1.00 93.62 119 SER A CA 1
ATOM 908 C C . SER A 1 119 ? -1.422 -5.512 -9.521 1.00 93.62 119 SER A C 1
ATOM 910 O O . SER A 1 119 ? -2.135 -6.332 -10.104 1.00 93.62 119 SER A O 1
ATOM 912 N N . HIS A 1 120 ? -1.549 -4.197 -9.677 1.00 87.06 120 HIS A N 1
ATOM 913 C CA . HIS A 1 120 ? -2.465 -3.617 -10.650 1.00 87.06 120 HIS A CA 1
ATOM 914 C C . HIS A 1 120 ? -1.948 -3.822 -12.084 1.00 87.06 120 HIS A C 1
ATOM 916 O O . HIS A 1 120 ? -0.763 -4.071 -12.315 1.00 87.06 120 HIS A O 1
ATOM 922 N N . GLY A 1 121 ? -2.859 -3.721 -13.053 1.00 81.00 121 GLY A N 1
ATOM 923 C CA . GLY A 1 121 ? -2.514 -3.697 -14.475 1.00 81.00 121 GLY A CA 1
ATOM 924 C C . GLY A 1 121 ? -1.915 -2.359 -14.916 1.00 81.00 121 GLY A C 1
ATOM 925 O O . GLY A 1 121 ? -1.751 -1.446 -14.107 1.00 81.00 121 GLY A O 1
ATOM 926 N N . TYR A 1 122 ? -1.597 -2.264 -16.206 1.00 66.56 122 TYR A N 1
ATOM 927 C CA . TYR A 1 122 ? -1.222 -1.011 -16.868 1.00 66.56 122 TYR A CA 1
ATOM 928 C C . TYR A 1 122 ? -2.461 -0.255 -17.353 1.00 66.56 122 TYR A C 1
ATOM 930 O O . TYR A 1 122 ? -3.408 -0.944 -17.803 1.00 66.56 122 TYR A O 1
#

Secondary structure (DSSP, 8-state):
----SPP-BTSPPTT--TT-S--SSEEEEEEEEEEEEEEE-TTT--SS-TT-EEEEEEEEEEEEEEEPPTT--S-EEEEEEES-TT-GGG-EEEEEEES-EETPEE--TTPSPPP-------